Protein AF-L2FWV6-F1 (afdb_monomer_lite)

Sequence (105 aa):
MTSLLSPHGRLVCLEFPSGKPLSAPGPPWGLTPEINLALLARPGDALELSSSSTEKGDPTDTVIVPPFDAANGLRRLELIKPPRTHQAGMNEDGTVRDWIHVWNR

Radius of gyration: 14.71 Å; chains: 1; bounding box: 31×39×35 Å

InterPro domains:
  IPR029063 S-adenosyl-L-methionine-dependent methyltransferase superfamily [G3DSA:3.4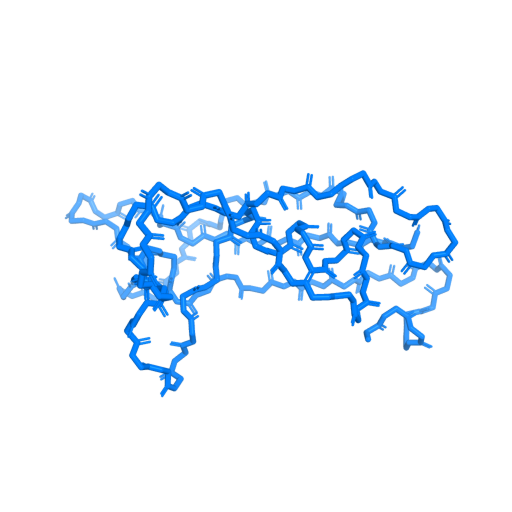0.50.150] (1-63)

Secondary structure (DSSP, 8-state):
-GGGS-TT--EEEEE-STT--TTS--SSP---HHHHHHHHHSTTSPPEE--SSSSTT-TT--EE-PPP-TTTPPEEEEEE--S---GGGB-TTS-B--EEEEEE-

Organism: Colletotrichum fructicola (strain Nara gc5) (NCBI:txid1213859)

pLDDT: mean 88.37, std 9.89, range [55.19, 97.38]

Foldseek 3Di:
DQVPADQPGKDKDKQPQAPDQQPDDDDVGHAHPLNVQQCQQDPPDDWDWPDPDPDPRPSPTDTDRDHGDPPRHKDWPDKDQDPDDDPSQADPVRGGNIIMTMIHD

Structure (mmCIF, N/CA/C/O backbone):
data_AF-L2FWV6-F1
#
_entry.id   AF-L2FWV6-F1
#
loop_
_atom_site.group_PDB
_atom_site.id
_atom_site.type_symbol
_atom_site.label_atom_id
_atom_site.label_alt_id
_atom_site.label_comp_id
_atom_site.label_asym_id
_atom_site.label_entity_id
_atom_site.label_seq_id
_atom_site.pdbx_PDB_ins_code
_atom_site.Cartn_x
_atom_site.Cartn_y
_atom_site.Cartn_z
_atom_site.occupancy
_atom_site.B_iso_or_equiv
_atom_site.auth_seq_id
_atom_site.auth_comp_id
_atom_site.auth_asym_id
_atom_site.auth_atom_id
_atom_site.pdbx_PDB_model_num
ATOM 1 N N . MET A 1 1 ? 9.884 -7.586 -3.230 1.00 77.38 1 MET A N 1
ATOM 2 C CA . MET A 1 1 ? 8.477 -7.999 -3.012 1.00 77.38 1 MET A CA 1
ATOM 3 C C . MET A 1 1 ? 7.886 -8.618 -4.273 1.00 77.38 1 MET A C 1
ATOM 5 O O . MET A 1 1 ? 7.480 -9.767 -4.204 1.00 77.38 1 MET A O 1
ATOM 9 N N . THR A 1 2 ? 7.913 -7.940 -5.428 1.00 85.88 2 THR A N 1
ATOM 10 C CA . THR A 1 2 ? 7.348 -8.448 -6.700 1.00 85.88 2 THR A CA 1
ATOM 11 C C . THR A 1 2 ? 7.806 -9.857 -7.086 1.00 85.88 2 THR A C 1
ATOM 13 O O . THR A 1 2 ? 6.987 -10.669 -7.499 1.00 85.88 2 THR A O 1
ATOM 16 N N . SER A 1 3 ? 9.092 -10.181 -6.917 1.00 88.94 3 SER A N 1
ATOM 17 C CA . SER A 1 3 ? 9.649 -11.500 -7.261 1.00 88.94 3 SER A CA 1
ATOM 18 C C . SER A 1 3 ? 9.101 -12.663 -6.426 1.00 88.94 3 SER A C 1
ATOM 20 O O . SER A 1 3 ? 9.232 -13.810 -6.838 1.00 88.94 3 SER A O 1
ATOM 22 N N . LEU A 1 4 ? 8.494 -12.379 -5.270 1.00 91.12 4 LEU A N 1
ATOM 23 C CA . LEU A 1 4 ? 7.910 -13.378 -4.372 1.00 91.12 4 LEU A CA 1
ATOM 24 C C . LEU A 1 4 ? 6.399 -13.547 -4.584 1.00 91.12 4 LEU A C 1
ATOM 26 O O . LEU A 1 4 ? 5.791 -14.426 -3.978 1.00 91.12 4 LEU A O 1
ATOM 30 N N . LEU A 1 5 ? 5.778 -12.698 -5.409 1.00 93.00 5 LEU A N 1
ATOM 31 C CA . LEU A 1 5 ? 4.341 -12.728 -5.637 1.00 93.00 5 LEU A CA 1
ATOM 32 C C . LEU A 1 5 ? 4.010 -13.703 -6.771 1.00 93.00 5 LEU A C 1
ATOM 34 O O . LEU A 1 5 ? 4.534 -13.583 -7.880 1.00 93.00 5 LEU A O 1
ATOM 38 N N . SER A 1 6 ? 3.123 -14.665 -6.508 1.00 93.44 6 SER A N 1
ATOM 39 C CA . SER A 1 6 ? 2.620 -15.559 -7.555 1.00 93.44 6 SER A CA 1
ATOM 40 C C . SER A 1 6 ? 1.803 -14.776 -8.601 1.00 93.44 6 SER A C 1
ATOM 42 O O . SER A 1 6 ? 1.309 -13.688 -8.290 1.00 93.44 6 SER A O 1
ATOM 44 N N . PRO A 1 7 ? 1.589 -15.309 -9.822 1.00 89.50 7 PRO A N 1
ATOM 45 C CA . PRO A 1 7 ? 0.846 -14.604 -10.877 1.00 89.50 7 PRO A CA 1
ATOM 46 C C . PRO A 1 7 ? -0.555 -14.116 -10.467 1.00 89.50 7 PRO A C 1
ATOM 48 O O . PRO A 1 7 ? -1.027 -13.095 -10.954 1.00 89.50 7 PRO A O 1
ATOM 51 N N . HIS A 1 8 ? -1.209 -14.822 -9.540 1.00 92.25 8 HIS A N 1
ATOM 52 C CA . HIS A 1 8 ? -2.514 -14.445 -8.982 1.00 92.25 8 HIS A CA 1
ATOM 53 C C . HIS A 1 8 ? -2.443 -14.049 -7.503 1.00 92.25 8 HIS A C 1
ATOM 55 O O . HIS A 1 8 ? -3.473 -13.870 -6.855 1.00 92.25 8 HIS A O 1
ATOM 61 N N . GLY A 1 9 ? -1.232 -13.904 -6.968 1.00 94.94 9 GLY A N 1
ATOM 62 C CA . GLY A 1 9 ? -0.997 -13.504 -5.594 1.00 94.94 9 GLY A CA 1
ATOM 63 C C . GLY A 1 9 ? -1.514 -12.098 -5.319 1.00 94.94 9 GLY A C 1
ATOM 64 O O . GLY A 1 9 ? -1.720 -11.281 -6.225 1.00 94.94 9 GLY A O 1
ATOM 65 N N . ARG A 1 10 ? -1.734 -11.825 -4.036 1.00 96.25 10 ARG A N 1
ATOM 66 C CA . ARG A 1 10 ? -2.065 -10.496 -3.532 1.00 96.25 10 ARG A CA 1
ATOM 67 C C . ARG A 1 10 ? -1.064 -10.120 -2.459 1.00 96.25 10 ARG A C 1
ATOM 69 O O . ARG A 1 10 ? -0.799 -10.913 -1.560 1.00 96.25 10 ARG A O 1
ATOM 76 N N . LEU A 1 11 ? -0.512 -8.921 -2.570 1.00 96.31 11 LEU A N 1
ATOM 77 C CA . LEU A 1 11 ? 0.235 -8.305 -1.485 1.00 96.31 11 LEU A CA 1
ATOM 78 C C . LEU A 1 11 ? -0.736 -7.405 -0.722 1.00 96.31 11 LEU A C 1
ATOM 80 O O . LEU A 1 11 ? -1.359 -6.530 -1.319 1.00 96.31 11 LEU A O 1
ATOM 84 N N . VAL A 1 12 ? -0.861 -7.632 0.583 1.00 96.25 12 VAL A N 1
ATOM 85 C CA . VAL A 1 12 ? -1.678 -6.804 1.473 1.00 96.25 12 VAL A CA 1
ATOM 86 C C . VAL A 1 12 ? -0.748 -6.040 2.406 1.00 96.25 12 VAL A C 1
ATOM 88 O O . VAL A 1 12 ? -0.013 -6.657 3.176 1.00 96.25 12 VAL A O 1
ATOM 91 N N . CYS A 1 13 ? -0.770 -4.710 2.331 1.00 94.38 13 CYS A N 1
ATOM 92 C CA . CYS A 1 13 ? 0.012 -3.840 3.210 1.00 94.38 13 CYS A CA 1
ATOM 93 C C . CYS A 1 13 ? -0.916 -3.147 4.210 1.00 94.38 13 CYS A C 1
ATOM 95 O O . CYS A 1 13 ? -1.905 -2.531 3.809 1.00 94.38 13 CYS A O 1
ATOM 97 N N . LEU A 1 14 ? -0.576 -3.227 5.497 1.00 93.38 14 LEU A N 1
ATOM 98 C CA . LEU A 1 14 ? -1.228 -2.457 6.556 1.00 93.38 14 LEU A CA 1
ATOM 99 C C . LEU A 1 14 ? -0.429 -1.174 6.775 1.00 93.38 14 LEU A C 1
ATOM 101 O O . LEU A 1 14 ? 0.746 -1.232 7.137 1.00 93.38 14 LEU A O 1
ATOM 105 N N . GLU A 1 15 ? -1.052 -0.029 6.536 1.00 92.12 15 GLU A N 1
ATOM 106 C CA . GLU A 1 15 ? -0.445 1.269 6.804 1.00 92.12 15 GLU A CA 1
ATOM 107 C C . GLU A 1 15 ? -0.662 1.626 8.275 1.00 92.12 15 GLU A C 1
ATOM 109 O O . GLU A 1 15 ? -1.804 1.728 8.713 1.00 92.12 15 GLU A O 1
ATOM 114 N N . PHE A 1 16 ? 0.420 1.756 9.049 1.00 89.50 16 PHE A N 1
ATOM 115 C CA . PHE A 1 16 ? 0.341 2.116 10.465 1.00 89.50 16 PHE A CA 1
ATOM 116 C C . PHE A 1 16 ? 1.652 2.732 10.987 1.00 89.50 16 PHE A C 1
ATOM 118 O O . PHE A 1 16 ? 2.717 2.132 10.802 1.00 89.50 16 PHE A O 1
ATOM 125 N N . PRO A 1 17 ? 1.590 3.834 11.760 1.00 85.75 17 PRO A N 1
ATOM 126 C CA . PRO A 1 17 ? 0.486 4.783 11.874 1.00 85.75 17 PRO A CA 1
ATOM 127 C C . PRO A 1 17 ? 0.524 5.778 10.709 1.00 85.75 17 PRO A C 1
ATOM 129 O O . PRO A 1 17 ? 1.561 6.391 10.429 1.00 85.75 17 PRO A O 1
ATOM 132 N N . SER A 1 18 ? -0.613 5.988 10.057 1.00 84.81 18 SER A N 1
ATOM 133 C CA . SER A 1 18 ? -0.760 7.052 9.069 1.00 84.81 18 SER A CA 1
ATOM 134 C C . SER A 1 18 ? -0.664 8.423 9.745 1.00 84.81 18 SER A C 1
ATOM 136 O O . SER A 1 18 ? -1.280 8.675 10.783 1.00 84.81 18 SER A O 1
ATOM 138 N N . GLY A 1 19 ? 0.111 9.330 9.146 1.00 79.06 19 GLY A N 1
ATOM 139 C CA . GLY A 1 19 ? 0.310 10.698 9.644 1.00 79.06 19 GLY A CA 1
ATOM 140 C C . GLY A 1 19 ? 1.559 10.908 10.506 1.00 79.06 19 GLY A C 1
ATOM 141 O O . GLY A 1 19 ? 1.798 12.025 10.959 1.00 79.06 19 GLY A O 1
ATOM 142 N N . LYS A 1 20 ? 2.388 9.877 10.718 1.00 83.50 20 LYS A N 1
ATOM 143 C CA . LYS A 1 20 ? 3.732 10.069 11.277 1.00 83.50 20 LYS A CA 1
ATOM 144 C C . LYS A 1 20 ? 4.618 10.807 10.253 1.00 83.50 20 LYS A C 1
ATOM 146 O O . LYS A 1 20 ? 4.732 10.312 9.133 1.00 83.50 20 LYS A O 1
ATOM 151 N N . PRO A 1 21 ? 5.257 11.941 10.608 1.00 81.56 21 PRO A N 1
ATOM 152 C CA . PRO A 1 21 ? 6.157 12.652 9.698 1.00 81.56 21 PRO A CA 1
ATOM 153 C C . PRO A 1 21 ? 7.313 11.768 9.218 1.00 81.56 21 PRO A C 1
ATOM 155 O O . PRO A 1 21 ? 7.818 10.946 9.985 1.00 81.56 21 PRO A O 1
ATOM 158 N N . LEU A 1 22 ? 7.776 11.973 7.982 1.00 79.12 22 LEU A N 1
ATOM 159 C CA . LEU A 1 22 ? 8.874 11.189 7.398 1.00 79.12 22 LEU A CA 1
ATOM 160 C C . LEU A 1 22 ? 10.206 11.363 8.130 1.00 79.12 22 LEU A C 1
ATOM 162 O O . LEU A 1 22 ? 11.000 10.427 8.192 1.00 79.12 22 LEU A O 1
ATOM 166 N N . SER A 1 23 ? 10.434 12.538 8.715 1.00 80.12 23 SER A N 1
ATOM 167 C CA . SER A 1 23 ? 11.606 12.837 9.540 1.00 80.12 23 SER A CA 1
ATOM 168 C C . SER A 1 23 ? 11.581 12.173 10.916 1.00 80.12 23 SER A C 1
ATOM 170 O O . SER A 1 23 ? 12.614 12.106 11.582 1.00 80.12 23 SER A O 1
ATOM 172 N N . ALA A 1 24 ? 10.429 11.668 11.369 1.00 84.12 24 ALA A N 1
ATOM 173 C CA . ALA A 1 24 ? 10.331 11.037 12.677 1.00 84.12 24 ALA A CA 1
ATOM 174 C C . ALA A 1 24 ? 10.987 9.639 12.668 1.00 84.12 24 ALA A C 1
ATOM 176 O O . ALA A 1 24 ? 10.732 8.839 11.762 1.00 84.12 24 ALA A O 1
ATOM 177 N N . PRO A 1 25 ? 11.772 9.279 13.701 1.00 86.75 25 PRO A N 1
ATOM 178 C CA . PRO A 1 25 ? 12.492 8.008 13.739 1.00 86.75 25 PRO A CA 1
ATOM 179 C C . PRO A 1 25 ? 11.532 6.816 13.851 1.00 86.75 25 PRO A C 1
ATOM 181 O O . PRO A 1 25 ? 10.574 6.857 14.625 1.00 86.75 25 PRO A O 1
ATOM 184 N N . GLY A 1 26 ? 11.774 5.742 13.098 1.00 86.38 26 GLY A N 1
ATOM 185 C CA . GLY A 1 26 ? 11.069 4.461 13.232 1.00 86.38 26 GLY A CA 1
ATOM 186 C C . GLY A 1 26 ? 11.731 3.484 14.221 1.00 86.38 26 GLY A C 1
ATOM 187 O O . GLY A 1 26 ? 12.759 3.815 14.811 1.00 86.38 26 GLY A O 1
ATOM 188 N N . PRO A 1 27 ? 11.185 2.258 14.369 1.00 88.81 27 PRO A N 1
ATOM 189 C CA . PRO A 1 27 ? 9.914 1.774 13.818 1.00 88.81 27 PRO A CA 1
ATOM 190 C C . PRO A 1 27 ? 8.681 2.143 14.682 1.00 88.81 27 PRO A C 1
ATOM 192 O O . PRO A 1 27 ? 8.824 2.407 15.874 1.00 88.81 27 PRO A O 1
ATOM 195 N N . PRO A 1 28 ? 7.460 2.123 14.103 1.00 89.12 28 PRO A N 1
ATOM 196 C CA . PRO A 1 28 ? 7.180 2.028 12.663 1.00 89.12 28 PRO A CA 1
ATOM 197 C C . PRO A 1 28 ? 7.545 3.330 11.929 1.00 89.12 28 PRO A C 1
ATOM 199 O O . PRO A 1 28 ? 7.576 4.398 12.540 1.00 89.12 28 PRO A O 1
ATOM 202 N N . TRP A 1 29 ? 7.860 3.247 10.637 1.00 87.06 29 TRP A N 1
ATOM 203 C CA . TRP A 1 29 ? 8.126 4.419 9.791 1.00 87.06 29 TRP A CA 1
ATOM 204 C C . TRP A 1 29 ? 6.814 5.006 9.266 1.00 87.06 29 TRP A C 1
ATOM 206 O O . TRP A 1 29 ? 5.875 4.260 8.999 1.00 87.06 29 TRP A O 1
ATOM 216 N N . GLY A 1 30 ? 6.748 6.331 9.120 1.00 83.94 30 GLY A N 1
ATOM 217 C CA . GLY A 1 30 ? 5.587 6.994 8.531 1.00 83.94 30 GLY A CA 1
ATOM 218 C C . GLY A 1 30 ? 5.546 6.759 7.026 1.00 83.94 30 GLY A C 1
ATOM 219 O O . GLY A 1 30 ? 6.219 7.459 6.284 1.00 83.94 30 GLY A O 1
ATOM 220 N N . LEU A 1 31 ? 4.800 5.757 6.568 1.00 87.69 31 LEU A N 1
ATOM 221 C CA . LEU A 1 31 ? 4.585 5.504 5.143 1.00 87.69 31 LEU A CA 1
ATOM 222 C C . LEU A 1 31 ? 3.173 5.954 4.783 1.00 87.69 31 LEU A C 1
ATOM 224 O O . LEU A 1 31 ? 2.219 5.444 5.359 1.00 87.69 31 LEU A O 1
ATOM 228 N N . THR A 1 32 ? 3.038 6.889 3.846 1.00 88.56 32 THR A N 1
ATOM 229 C CA . THR A 1 32 ? 1.733 7.346 3.345 1.00 88.56 32 THR A CA 1
ATOM 230 C C . THR A 1 32 ? 1.262 6.485 2.166 1.00 88.56 32 THR A C 1
ATOM 232 O O . THR A 1 32 ? 2.045 5.681 1.625 1.00 88.56 32 THR A O 1
ATOM 235 N N . PRO A 1 33 ? 0.012 6.654 1.694 1.00 91.69 33 PRO A N 1
ATOM 236 C CA . PRO A 1 33 ? -0.463 5.940 0.520 1.00 91.69 33 PRO A CA 1
ATOM 237 C C . PRO A 1 33 ? 0.343 6.239 -0.748 1.00 91.69 33 PRO A C 1
ATOM 239 O O . PRO A 1 33 ? 0.547 5.345 -1.570 1.00 91.69 33 PRO A O 1
ATOM 242 N N . GLU A 1 34 ? 0.811 7.475 -0.901 1.00 91.38 34 GLU A N 1
ATOM 243 C CA . GLU A 1 34 ? 1.613 7.941 -2.035 1.00 91.38 34 GLU A CA 1
ATOM 244 C C . GLU A 1 34 ? 3.006 7.312 -2.012 1.00 91.38 34 GLU A C 1
ATOM 246 O O . GLU A 1 34 ? 3.517 6.915 -3.056 1.00 91.38 34 GLU A O 1
ATOM 251 N N . ILE A 1 35 ? 3.599 7.143 -0.826 1.00 91.56 35 ILE A N 1
ATOM 252 C CA . ILE A 1 35 ? 4.909 6.492 -0.679 1.00 91.56 35 ILE A CA 1
ATOM 253 C C . ILE A 1 35 ? 4.811 5.017 -1.042 1.00 91.56 35 ILE A C 1
ATOM 255 O O . ILE A 1 35 ? 5.646 4.511 -1.790 1.00 91.56 35 ILE A O 1
ATOM 259 N N . ASN A 1 36 ? 3.768 4.331 -0.565 1.00 93.44 36 ASN A N 1
ATOM 260 C CA . ASN A 1 36 ? 3.504 2.954 -0.977 1.00 93.44 36 ASN A CA 1
ATOM 261 C C . ASN A 1 36 ? 3.314 2.861 -2.495 1.00 93.44 36 ASN A C 1
ATOM 263 O O . ASN A 1 36 ? 3.877 1.970 -3.126 1.00 93.44 36 ASN A O 1
ATOM 267 N N . LEU A 1 37 ? 2.572 3.798 -3.093 1.00 94.38 37 LEU A N 1
ATOM 268 C CA . LEU A 1 37 ? 2.367 3.836 -4.537 1.00 94.38 37 LEU A CA 1
ATOM 269 C C . LEU A 1 37 ? 3.675 4.051 -5.300 1.00 94.38 37 LEU A C 1
ATOM 271 O O . LEU A 1 37 ? 3.920 3.330 -6.260 1.00 94.38 37 LEU A O 1
ATOM 275 N N . ALA A 1 38 ? 4.533 4.967 -4.857 1.00 94.19 38 ALA A N 1
ATOM 276 C CA . ALA A 1 38 ? 5.810 5.218 -5.508 1.00 94.19 38 ALA A CA 1
ATOM 277 C C . ALA A 1 38 ? 6.765 4.017 -5.412 1.00 94.19 38 ALA A C 1
ATOM 279 O O . ALA A 1 38 ? 7.304 3.575 -6.427 1.00 94.19 38 ALA A O 1
ATOM 280 N N . LEU A 1 39 ? 6.897 3.427 -4.219 1.00 93.75 39 LEU A N 1
ATOM 281 C CA . LEU A 1 39 ? 7.737 2.248 -3.989 1.00 93.75 39 LEU A CA 1
ATOM 282 C C . LEU A 1 39 ? 7.258 1.023 -4.772 1.00 93.75 39 LEU A C 1
ATOM 284 O O . LEU A 1 39 ? 8.073 0.234 -5.244 1.00 93.75 39 LEU A O 1
ATOM 288 N N . LEU A 1 40 ? 5.943 0.820 -4.874 1.00 95.31 40 LEU A N 1
ATOM 289 C CA . LEU A 1 40 ? 5.383 -0.386 -5.481 1.00 95.31 40 LEU A CA 1
ATOM 290 C C . LEU A 1 40 ? 5.137 -0.238 -6.984 1.00 95.31 40 LEU A C 1
ATOM 292 O O . LEU A 1 40 ? 5.161 -1.248 -7.681 1.00 95.31 40 LEU A O 1
ATOM 296 N N . ALA A 1 41 ? 4.994 0.982 -7.512 1.00 94.62 41 ALA A N 1
ATOM 297 C CA . ALA A 1 41 ? 4.939 1.227 -8.953 1.00 94.62 41 ALA A CA 1
ATOM 298 C C . ALA A 1 41 ? 6.276 0.941 -9.652 1.00 94.62 41 ALA A C 1
ATOM 300 O O . ALA A 1 41 ? 6.265 0.512 -10.807 1.00 94.62 41 ALA A O 1
ATOM 301 N N . ARG A 1 42 ? 7.406 1.161 -8.960 1.00 94.56 42 ARG A N 1
ATOM 302 C CA . ARG A 1 42 ? 8.768 0.874 -9.447 1.00 94.56 42 ARG A CA 1
ATOM 303 C C . ARG A 1 42 ? 9.654 0.269 -8.341 1.00 94.56 42 ARG A C 1
ATOM 305 O O . ARG A 1 42 ? 10.501 0.953 -7.768 1.00 94.56 42 ARG A O 1
ATOM 312 N N . PRO A 1 43 ? 9.460 -1.016 -8.000 1.00 92.81 43 PRO A N 1
ATOM 313 C CA . PRO A 1 43 ? 10.147 -1.647 -6.878 1.00 92.81 43 PRO A CA 1
ATOM 314 C C . PRO A 1 43 ? 11.667 -1.673 -7.041 1.00 92.81 43 PRO A C 1
ATOM 316 O O . PRO A 1 43 ? 12.182 -2.290 -7.968 1.00 92.81 43 PRO A O 1
ATOM 319 N N . GLY A 1 44 ? 12.374 -1.084 -6.076 1.00 90.56 44 GLY A N 1
ATOM 320 C CA . GLY A 1 44 ? 13.840 -1.023 -6.045 1.00 90.56 44 GLY A CA 1
ATOM 321 C C . GLY A 1 44 ? 14.420 0.316 -6.502 1.00 90.56 44 GLY A C 1
ATOM 322 O O . GLY A 1 44 ? 15.583 0.585 -6.205 1.00 90.56 44 GLY A O 1
ATOM 323 N N . ASP A 1 45 ? 13.614 1.167 -7.137 1.00 92.00 45 ASP A N 1
ATOM 324 C CA . ASP A 1 45 ? 14.036 2.509 -7.521 1.00 92.00 45 ASP A CA 1
ATOM 325 C C . ASP A 1 45 ? 14.064 3.446 -6.304 1.00 92.00 45 ASP A C 1
ATOM 327 O O . ASP A 1 45 ? 13.334 3.268 -5.323 1.00 92.00 45 ASP A O 1
ATOM 331 N N . ALA A 1 46 ? 14.934 4.455 -6.360 1.00 90.50 46 ALA A N 1
ATOM 332 C CA . ALA A 1 46 ? 14.981 5.494 -5.340 1.00 90.50 46 ALA A CA 1
ATOM 333 C C . ALA A 1 46 ? 13.715 6.364 -5.402 1.00 90.50 46 ALA A C 1
ATOM 335 O O . ALA A 1 46 ? 13.224 6.682 -6.483 1.00 90.50 46 ALA A O 1
ATOM 336 N N . LEU A 1 47 ? 13.204 6.771 -4.237 1.00 87.88 47 LEU A N 1
ATOM 337 C CA . LEU A 1 47 ? 12.099 7.723 -4.163 1.00 87.88 47 LEU A CA 1
ATOM 338 C C . LEU A 1 47 ? 12.574 9.129 -4.519 1.00 87.88 47 LEU A C 1
ATOM 340 O O . LEU A 1 47 ? 13.565 9.614 -3.969 1.00 87.88 47 LEU A O 1
ATOM 344 N N . GLU A 1 48 ? 11.809 9.790 -5.377 1.00 88.06 48 GLU A N 1
ATOM 345 C CA . GLU A 1 48 ? 11.959 11.210 -5.666 1.00 88.06 48 GLU A CA 1
ATOM 346 C C . GLU A 1 48 ? 11.001 12.012 -4.782 1.00 88.06 48 GLU A C 1
ATOM 348 O O . GLU A 1 48 ? 9.828 11.663 -4.629 1.00 88.06 48 GLU A O 1
ATOM 353 N N . LEU A 1 49 ? 11.509 13.083 -4.179 1.00 84.19 49 LEU A N 1
ATOM 354 C CA . LEU A 1 49 ? 10.730 14.004 -3.357 1.00 84.19 49 LEU A CA 1
ATOM 355 C C . LEU A 1 49 ? 10.617 15.334 -4.098 1.00 84.19 49 LEU A C 1
ATOM 357 O O . LEU A 1 49 ? 11.597 15.818 -4.665 1.00 84.19 49 LEU A O 1
ATOM 361 N N . SER A 1 50 ? 9.434 15.939 -4.078 1.00 77.31 50 SER A N 1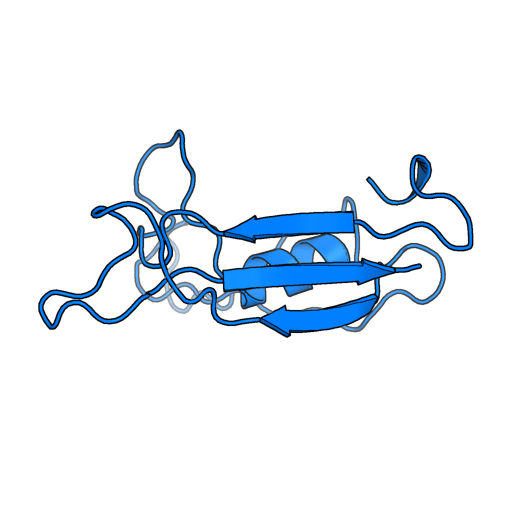
ATOM 362 C CA . SER A 1 50 ? 9.202 17.289 -4.582 1.00 77.31 50 SER A CA 1
ATOM 363 C C . SER A 1 50 ? 9.680 18.303 -3.539 1.00 77.31 50 SER A C 1
ATOM 365 O O . SER A 1 50 ? 8.872 19.016 -2.944 1.00 77.31 50 SER A O 1
ATOM 367 N N . SER A 1 51 ? 10.968 18.330 -3.211 1.00 66.44 51 SER A N 1
ATOM 368 C CA . SER A 1 51 ? 11.426 19.279 -2.201 1.00 66.44 51 SER A CA 1
ATOM 369 C C . SER A 1 51 ? 11.456 20.696 -2.795 1.00 66.44 51 SER A C 1
ATOM 371 O O . SER A 1 51 ? 11.995 20.927 -3.879 1.00 66.44 51 SER A O 1
ATOM 373 N N . SER A 1 52 ? 10.871 21.673 -2.092 1.00 55.62 52 SER A N 1
ATOM 374 C CA . SER A 1 52 ? 11.247 23.089 -2.254 1.00 55.62 52 SER A CA 1
ATOM 375 C C . SER A 1 52 ? 12.400 23.478 -1.323 1.00 55.62 52 SER A C 1
ATOM 377 O O . SER A 1 52 ? 12.899 24.598 -1.405 1.00 55.62 52 SER A O 1
ATOM 379 N N . SER A 1 53 ? 12.800 22.578 -0.419 1.00 55.19 53 SER A N 1
ATOM 380 C CA . SER A 1 53 ? 13.867 22.781 0.557 1.00 55.19 53 SER A CA 1
ATOM 381 C C . SER A 1 53 ? 15.074 21.885 0.245 1.00 55.19 53 SER A C 1
ATOM 383 O O . SER A 1 53 ? 14.979 20.864 -0.440 1.00 55.19 53 SER A O 1
ATOM 385 N N . THR A 1 54 ? 16.251 22.319 0.689 1.00 56.56 54 THR A N 1
ATOM 386 C CA . THR A 1 54 ? 17.528 21.609 0.512 1.00 56.56 54 THR A CA 1
ATOM 387 C C . THR A 1 54 ? 17.777 20.546 1.586 1.00 56.56 54 THR A C 1
ATOM 389 O O . THR A 1 54 ? 18.800 19.864 1.537 1.00 56.56 54 THR A O 1
ATOM 392 N N . GLU A 1 55 ? 16.881 20.411 2.567 1.00 61.78 55 GLU A N 1
ATOM 393 C CA . GLU A 1 55 ? 17.016 19.474 3.682 1.00 61.78 55 GLU A CA 1
ATOM 394 C C . GLU A 1 55 ? 16.136 18.242 3.459 1.00 61.78 55 GLU A C 1
ATOM 396 O O . GLU A 1 55 ? 14.945 18.337 3.192 1.00 61.78 55 GLU A O 1
ATOM 401 N N . LYS A 1 56 ? 16.734 17.053 3.560 1.00 59.62 56 LYS A N 1
ATOM 402 C CA . LYS A 1 56 ? 16.032 15.783 3.354 1.00 59.62 56 LYS A CA 1
ATOM 403 C C . LYS A 1 56 ? 15.122 15.480 4.549 1.00 59.62 56 LYS A C 1
ATOM 405 O O . LYS A 1 56 ? 15.629 15.323 5.659 1.00 59.62 56 LYS A O 1
ATOM 410 N N . GLY A 1 57 ? 13.824 15.285 4.311 1.00 61.66 57 GLY A N 1
ATOM 411 C CA . GLY A 1 57 ? 12.844 14.990 5.362 1.00 61.66 57 GLY A CA 1
ATOM 412 C C . GLY A 1 57 ? 12.122 16.234 5.879 1.00 61.66 57 GLY A C 1
ATOM 413 O O . GLY A 1 57 ? 11.651 16.240 7.020 1.00 61.66 57 GLY A O 1
ATOM 414 N N . ASP A 1 58 ? 12.046 17.276 5.055 1.00 68.94 58 ASP A N 1
ATOM 415 C CA . ASP A 1 58 ? 11.253 18.464 5.334 1.00 68.94 58 ASP A CA 1
ATOM 416 C C . ASP A 1 58 ? 9.775 18.072 5.544 1.00 68.94 58 ASP A C 1
ATOM 418 O O . ASP A 1 58 ? 9.264 17.189 4.852 1.00 68.94 58 ASP A O 1
ATOM 422 N N . PRO A 1 59 ? 9.043 18.699 6.480 1.00 65.69 59 PRO A N 1
ATOM 423 C CA . PRO A 1 59 ? 7.612 18.442 6.661 1.00 65.69 59 PRO A CA 1
ATOM 424 C C . PRO A 1 59 ? 6.760 18.694 5.407 1.00 65.69 59 PRO A C 1
ATOM 426 O O . PRO A 1 59 ? 5.643 18.185 5.321 1.00 65.69 59 PRO A O 1
ATOM 429 N N . THR A 1 60 ? 7.261 19.497 4.465 1.00 71.94 60 THR A N 1
ATOM 430 C CA . THR A 1 60 ? 6.630 19.807 3.177 1.00 71.94 60 THR A CA 1
ATOM 431 C C . THR A 1 60 ? 7.050 18.864 2.051 1.00 71.94 60 THR A C 1
ATOM 433 O O . THR A 1 60 ? 6.473 18.939 0.965 1.00 71.94 60 THR A O 1
ATOM 436 N N . ASP A 1 61 ? 8.004 17.956 2.293 1.00 75.69 61 ASP A N 1
ATOM 437 C CA . ASP A 1 61 ? 8.410 16.965 1.302 1.00 75.69 61 ASP A CA 1
ATOM 438 C C . ASP A 1 61 ? 7.217 16.071 0.953 1.00 75.69 61 ASP A C 1
ATOM 440 O O . ASP A 1 61 ? 6.697 15.320 1.785 1.00 75.69 61 ASP A O 1
ATOM 444 N N . THR A 1 62 ? 6.806 16.112 -0.314 1.00 78.94 62 THR A N 1
ATOM 445 C CA . THR A 1 62 ? 5.854 15.146 -0.866 1.00 78.94 62 THR A CA 1
ATOM 446 C C . THR A 1 62 ? 6.567 14.212 -1.827 1.00 78.94 62 THR A C 1
ATOM 448 O O . THR A 1 62 ? 7.513 14.602 -2.512 1.00 78.94 62 THR A O 1
ATOM 451 N N . VAL A 1 63 ? 6.152 12.949 -1.861 1.00 88.00 63 VAL A N 1
ATOM 452 C CA . VAL A 1 63 ? 6.733 11.977 -2.787 1.00 88.00 63 VAL A CA 1
ATOM 453 C C . VAL A 1 63 ? 6.185 12.205 -4.193 1.00 88.00 63 VAL A C 1
ATOM 455 O O . VAL A 1 63 ? 4.975 12.322 -4.395 1.00 88.00 63 VAL A O 1
ATOM 458 N N . ILE A 1 64 ? 7.077 12.234 -5.177 1.00 90.19 64 ILE A N 1
ATOM 459 C CA . ILE A 1 64 ? 6.694 12.223 -6.584 1.00 90.19 64 ILE A CA 1
ATOM 460 C C . ILE A 1 64 ? 6.379 10.776 -6.945 1.00 90.19 64 ILE A C 1
ATOM 462 O O . ILE A 1 64 ? 7.240 9.899 -6.882 1.00 90.19 64 ILE A O 1
ATOM 466 N N . VAL A 1 65 ? 5.127 10.513 -7.314 1.00 91.62 65 VAL A N 1
ATOM 467 C CA . VAL A 1 65 ? 4.724 9.185 -7.779 1.00 91.62 65 VAL A CA 1
ATOM 468 C C . VAL A 1 65 ? 5.208 9.013 -9.224 1.00 91.62 65 VAL A C 1
ATOM 470 O O . VAL A 1 65 ? 4.735 9.733 -10.108 1.00 91.62 65 VAL A O 1
ATOM 473 N N . PRO A 1 66 ? 6.134 8.078 -9.498 1.00 92.38 66 PRO A N 1
ATOM 474 C CA . PRO A 1 66 ? 6.642 7.857 -10.839 1.00 92.38 66 PRO A CA 1
ATOM 475 C C . PRO A 1 66 ? 5.582 7.186 -11.729 1.00 92.38 66 PRO A C 1
ATOM 477 O O . PRO A 1 66 ? 4.635 6.567 -11.228 1.00 92.38 66 PRO A O 1
ATOM 480 N N . PRO A 1 67 ? 5.748 7.233 -13.064 1.00 93.94 67 PRO A N 1
ATOM 481 C CA . PRO A 1 67 ? 4.948 6.408 -13.958 1.00 93.94 67 PRO A CA 1
ATOM 482 C C . PRO A 1 67 ? 5.140 4.919 -13.634 1.00 93.94 67 PRO A C 1
ATOM 484 O O . PRO A 1 67 ? 6.223 4.481 -13.244 1.00 93.94 67 PRO A O 1
ATOM 487 N N . PHE A 1 68 ? 4.078 4.139 -13.818 1.00 95.19 68 PHE A N 1
ATOM 488 C CA . PHE A 1 68 ? 4.065 2.710 -13.515 1.00 95.19 68 PHE A CA 1
ATOM 489 C C . PHE A 1 68 ? 4.995 1.906 -14.439 1.00 95.19 68 PHE A C 1
ATOM 491 O O . PHE A 1 68 ? 4.869 1.996 -15.662 1.00 95.19 68 PHE A O 1
ATOM 498 N N . ASP A 1 69 ? 5.868 1.070 -13.866 1.00 94.81 69 ASP A N 1
ATOM 499 C CA . ASP A 1 69 ? 6.648 0.089 -14.628 1.00 94.81 69 ASP A CA 1
ATOM 500 C C . ASP A 1 69 ? 5.811 -1.174 -14.877 1.00 94.81 69 ASP A C 1
ATOM 502 O O . ASP A 1 69 ? 5.566 -1.970 -13.973 1.00 94.81 69 ASP A O 1
ATOM 506 N N . ALA A 1 70 ? 5.403 -1.393 -16.127 1.00 91.88 70 ALA A N 1
ATOM 507 C CA . ALA A 1 70 ? 4.607 -2.557 -16.507 1.00 91.88 70 ALA A CA 1
ATOM 508 C C . ALA A 1 70 ? 5.348 -3.902 -16.403 1.00 91.88 70 ALA A C 1
ATOM 510 O O . ALA A 1 70 ? 4.690 -4.942 -16.388 1.00 91.88 70 ALA A O 1
ATOM 511 N N . ALA A 1 71 ? 6.682 -3.908 -16.345 1.00 91.19 71 ALA A N 1
ATOM 512 C CA . ALA A 1 71 ? 7.461 -5.139 -16.245 1.00 91.19 71 ALA A CA 1
ATOM 513 C C . ALA A 1 71 ? 7.578 -5.642 -14.794 1.00 91.19 71 ALA A C 1
ATOM 515 O O . ALA A 1 71 ? 7.457 -6.853 -14.547 1.00 91.19 71 ALA A O 1
ATOM 516 N N . ASN A 1 72 ? 7.798 -4.726 -13.840 1.00 91.94 72 ASN A N 1
ATOM 517 C CA . ASN A 1 72 ? 8.145 -5.069 -12.452 1.00 91.94 72 ASN A CA 1
ATOM 518 C C . ASN A 1 72 ? 7.287 -4.395 -11.369 1.00 91.94 72 ASN A C 1
ATOM 520 O O . ASN A 1 72 ? 7.394 -4.768 -10.194 1.00 91.94 72 ASN A O 1
ATOM 524 N N . GLY A 1 73 ? 6.452 -3.423 -11.731 1.00 94.81 73 GLY A N 1
ATOM 525 C CA . GLY A 1 73 ? 5.561 -2.732 -10.809 1.00 94.81 73 GLY A CA 1
ATOM 526 C C . GLY A 1 73 ? 4.424 -3.615 -10.300 1.00 94.81 73 GLY A C 1
ATOM 527 O O . GLY A 1 73 ? 3.993 -4.559 -10.959 1.00 94.81 73 GLY A O 1
ATOM 528 N N . LEU A 1 74 ? 3.915 -3.286 -9.113 1.00 95.69 74 LEU A N 1
ATOM 529 C CA . LEU A 1 74 ? 2.665 -3.813 -8.579 1.00 95.69 74 LEU A CA 1
ATOM 530 C C . LEU A 1 74 ? 1.559 -2.767 -8.724 1.00 95.69 74 LEU A C 1
ATOM 532 O O . LEU A 1 74 ? 1.714 -1.610 -8.329 1.00 95.69 74 LEU A O 1
ATOM 536 N N . ARG A 1 75 ? 0.418 -3.173 -9.278 1.00 94.38 75 ARG A N 1
ATOM 537 C CA . ARG A 1 75 ? -0.764 -2.319 -9.418 1.00 94.38 75 ARG A CA 1
ATOM 538 C C . ARG A 1 75 ? -1.561 -2.333 -8.121 1.00 94.38 75 ARG A C 1
ATOM 540 O O . ARG A 1 75 ? -1.808 -3.397 -7.551 1.00 94.38 75 ARG A O 1
ATOM 547 N N . ARG A 1 76 ? -1.987 -1.153 -7.659 1.00 95.69 76 ARG A N 1
ATOM 548 C CA . ARG A 1 76 ? -2.937 -1.060 -6.545 1.00 95.69 76 ARG A CA 1
ATOM 549 C C . ARG A 1 76 ? -4.312 -1.462 -7.053 1.00 95.69 76 ARG A C 1
ATOM 551 O O . ARG A 1 76 ? -4.849 -0.801 -7.937 1.00 95.69 76 ARG A O 1
ATOM 558 N N . LEU A 1 77 ? -4.862 -2.523 -6.485 1.00 96.25 77 LEU A N 1
ATOM 559 C CA . LEU A 1 77 ? -6.232 -2.948 -6.739 1.00 96.25 77 LEU A CA 1
ATOM 560 C C . LEU A 1 77 ? -7.205 -2.135 -5.899 1.00 96.25 77 LEU A C 1
ATOM 562 O O . LEU A 1 77 ? -8.182 -1.613 -6.422 1.00 96.25 77 LEU A O 1
ATOM 566 N N . GLU A 1 78 ? -6.915 -2.008 -4.605 1.00 97.12 78 GLU A N 1
ATOM 567 C CA . GLU A 1 78 ? -7.802 -1.338 -3.661 1.00 97.12 78 GLU A CA 1
ATOM 568 C C . GLU A 1 78 ? -7.014 -0.580 -2.593 1.00 97.12 78 GLU A C 1
ATOM 570 O O . GLU A 1 78 ? -5.918 -0.980 -2.185 1.00 97.12 78 GLU A O 1
ATOM 575 N N . LEU A 1 79 ? -7.614 0.520 -2.141 1.00 96.38 79 LEU A N 1
ATOM 576 C CA . LEU A 1 79 ? -7.222 1.269 -0.957 1.00 96.38 79 LEU A CA 1
ATOM 577 C C . LEU A 1 79 ? -8.437 1.310 -0.030 1.00 96.38 79 LEU A C 1
ATOM 579 O O . LEU A 1 79 ? -9.434 1.964 -0.329 1.00 96.38 79 LEU A O 1
ATOM 583 N N . ILE A 1 80 ? -8.364 0.570 1.068 1.00 97.00 80 ILE A N 1
ATOM 584 C CA . ILE A 1 80 ? -9.507 0.299 1.936 1.00 97.00 80 ILE A CA 1
ATOM 585 C C . ILE A 1 80 ? -9.323 1.047 3.247 1.00 97.00 80 ILE A C 1
ATOM 587 O O . ILE A 1 80 ? -8.261 0.977 3.872 1.00 97.00 80 ILE A O 1
ATOM 591 N N . LYS A 1 81 ? -10.388 1.713 3.698 1.00 96.12 81 LYS A N 1
ATOM 592 C CA . LYS A 1 81 ? -10.458 2.266 5.047 1.00 96.12 81 LYS A CA 1
ATOM 593 C C . LYS A 1 81 ? -10.899 1.172 6.021 1.00 96.12 81 LYS A C 1
ATOM 595 O O . LYS A 1 81 ? -12.033 0.705 5.902 1.00 96.12 81 LYS A O 1
ATOM 600 N N . PRO A 1 82 ? -10.050 0.721 6.961 1.00 95.75 82 PRO A N 1
ATOM 601 C CA . PRO A 1 82 ? -10.480 -0.300 7.898 1.00 95.75 82 PRO A CA 1
ATOM 602 C C . PRO A 1 82 ? -11.507 0.283 8.881 1.00 95.75 82 PRO A C 1
ATOM 604 O O . PRO A 1 82 ? -11.431 1.464 9.221 1.00 95.75 82 PRO A O 1
ATOM 607 N N . PRO A 1 83 ? -12.443 -0.535 9.395 1.00 95.44 83 PRO A N 1
ATOM 608 C CA . PRO A 1 83 ? -13.447 -0.074 10.357 1.00 95.44 83 PRO A CA 1
ATOM 609 C C . PRO A 1 83 ? -12.850 0.246 11.737 1.00 95.44 83 PRO A C 1
ATOM 611 O O . PRO A 1 83 ? -13.510 0.862 12.567 1.00 95.44 83 PRO A O 1
ATOM 614 N N . ARG A 1 84 ? -11.620 -0.208 12.011 1.00 94.69 84 ARG A N 1
ATOM 615 C CA . ARG A 1 84 ? -10.888 0.031 13.259 1.00 94.69 84 ARG A CA 1
ATOM 616 C C . ARG A 1 84 ? -9.383 -0.054 13.030 1.00 94.69 84 ARG A C 1
ATOM 618 O O . ARG A 1 84 ? -8.938 -0.768 12.134 1.00 94.69 84 ARG A O 1
ATOM 625 N N . THR A 1 85 ? -8.618 0.593 13.900 1.00 94.44 85 THR A N 1
ATOM 626 C CA . THR A 1 85 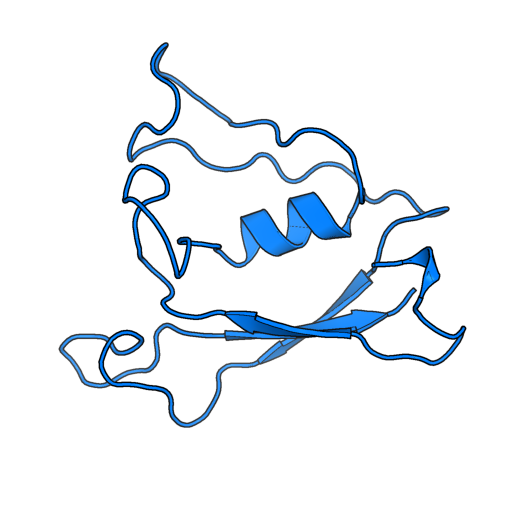? -7.158 0.463 13.986 1.00 94.44 85 THR A CA 1
ATOM 627 C C . THR A 1 85 ? -6.685 0.648 15.438 1.00 94.44 85 THR A C 1
ATOM 629 O O . THR A 1 85 ? -7.503 0.728 16.357 1.00 94.44 85 THR A O 1
ATOM 632 N N . HIS A 1 86 ? -5.377 0.658 15.672 1.00 93.19 86 HIS A N 1
ATOM 633 C CA . HIS A 1 86 ? -4.771 1.003 16.953 1.00 93.19 86 HIS A CA 1
ATOM 634 C C . HIS A 1 86 ? -4.937 2.503 17.258 1.00 93.19 86 HIS A C 1
ATOM 636 O O . HIS A 1 86 ? -4.960 3.319 16.345 1.00 93.19 86 HIS A O 1
ATOM 642 N N . GLN A 1 87 ? -4.982 2.898 18.535 1.00 92.25 87 GLN A N 1
ATOM 643 C CA . GLN A 1 87 ? -5.212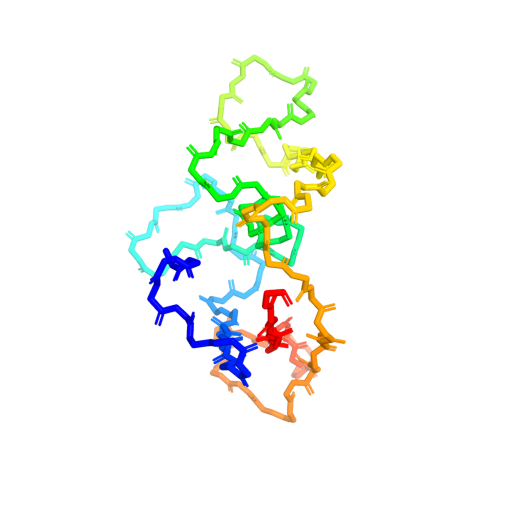 4.296 18.942 1.00 92.25 87 GLN A CA 1
ATOM 644 C C . GLN A 1 87 ? -4.245 5.297 18.282 1.00 92.25 87 GLN A C 1
ATOM 646 O O . GLN A 1 87 ? -4.650 6.389 17.904 1.00 92.25 87 GLN A O 1
ATOM 651 N N . ALA A 1 88 ? -2.983 4.908 18.080 1.00 89.12 88 ALA A N 1
ATOM 652 C CA . ALA A 1 88 ? -1.978 5.736 17.399 1.00 89.12 88 ALA A CA 1
ATOM 653 C C . ALA A 1 88 ? -2.281 6.020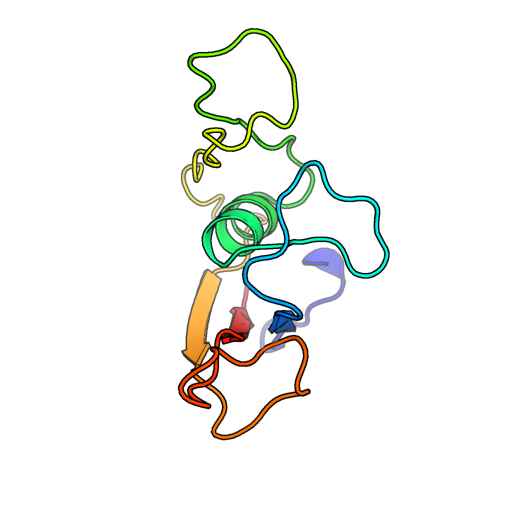 15.909 1.00 89.12 88 ALA A C 1
ATOM 655 O O . ALA A 1 88 ? -1.706 6.942 15.342 1.00 89.12 88 ALA A O 1
ATOM 656 N N . GLY A 1 89 ? -3.160 5.233 15.285 1.00 90.12 89 GLY A N 1
ATOM 657 C CA . GLY A 1 89 ? -3.647 5.415 13.916 1.00 90.12 89 GLY A CA 1
ATOM 658 C C . GLY A 1 89 ? -5.033 6.063 13.844 1.00 90.12 89 GLY A C 1
ATOM 659 O O . GLY A 1 89 ? -5.678 6.009 12.799 1.00 90.12 89 GLY A O 1
ATOM 660 N N . MET A 1 90 ? -5.530 6.639 14.942 1.00 93.38 90 MET A N 1
ATOM 661 C CA . MET A 1 90 ? -6.805 7.360 14.994 1.00 93.38 90 MET A CA 1
ATOM 662 C C . MET A 1 90 ? -6.583 8.877 14.991 1.00 93.38 90 MET A C 1
ATOM 664 O O . MET A 1 90 ? -5.554 9.382 15.442 1.00 93.38 90 MET A O 1
ATOM 668 N N . ASN A 1 91 ? -7.568 9.609 14.485 1.00 91.44 91 AS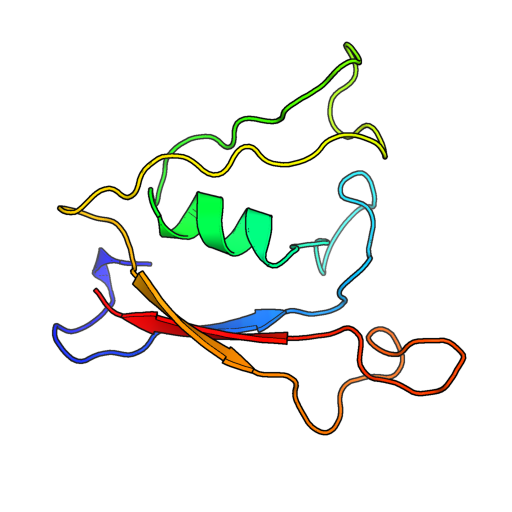N A N 1
ATOM 669 C CA . ASN A 1 91 ? -7.731 11.039 14.708 1.00 91.44 91 ASN A CA 1
ATOM 670 C C . ASN A 1 91 ? -8.240 11.318 16.131 1.00 91.44 91 ASN A C 1
ATOM 672 O O . ASN A 1 91 ? -8.744 10.428 16.816 1.00 91.44 91 ASN A O 1
ATOM 676 N N . GLU A 1 92 ? -8.153 12.581 16.552 1.00 92.62 92 GLU A N 1
ATOM 677 C CA . GLU A 1 92 ? -8.702 13.046 17.836 1.00 92.62 92 GLU A CA 1
ATOM 678 C C . GLU A 1 92 ? -10.226 12.866 17.922 1.00 92.62 92 GLU A C 1
ATOM 680 O O . GLU A 1 92 ? -10.756 12.597 18.996 1.00 92.62 92 GLU A O 1
ATOM 685 N N . ASP A 1 93 ? -10.922 12.942 16.784 1.00 94.94 93 ASP A N 1
ATOM 686 C CA . ASP A 1 93 ? -12.364 12.694 16.666 1.00 94.94 93 ASP A CA 1
ATOM 687 C C . ASP A 1 93 ? -12.737 11.195 16.651 1.00 94.94 93 ASP A C 1
ATOM 689 O O . ASP A 1 93 ? -13.907 10.840 16.510 1.00 94.94 93 ASP A O 1
ATOM 693 N N . GLY A 1 94 ? -11.749 10.304 16.790 1.00 92.88 94 GLY A N 1
ATOM 694 C CA . GLY A 1 94 ? -11.931 8.854 16.783 1.00 92.88 94 GLY A CA 1
ATOM 695 C C . GLY A 1 94 ? -12.052 8.227 15.392 1.00 92.88 94 GLY A C 1
ATOM 696 O O . GLY A 1 94 ? -12.205 7.008 15.295 1.00 92.88 94 GLY A O 1
ATOM 697 N N . THR A 1 95 ? -11.964 9.006 14.310 1.00 95.19 95 THR A N 1
ATOM 698 C CA . THR A 1 95 ? -11.948 8.453 12.950 1.00 95.19 95 THR A CA 1
ATOM 699 C C . THR A 1 95 ? -10.602 7.802 12.629 1.00 95.19 95 THR A C 1
ATOM 701 O O . THR A 1 95 ? -9.540 8.233 13.076 1.00 95.19 95 THR A O 1
ATOM 704 N N . VAL A 1 96 ? -10.621 6.740 11.826 1.00 95.25 96 VAL A N 1
ATOM 705 C CA . VAL A 1 96 ? -9.410 6.009 11.425 1.00 95.25 96 VAL A CA 1
ATOM 706 C C . VAL A 1 96 ? -8.552 6.877 10.492 1.00 95.25 96 VAL A C 1
ATOM 708 O O . VAL A 1 96 ? -9.072 7.468 9.548 1.00 95.25 96 VAL A O 1
ATOM 711 N N . ARG A 1 97 ? -7.228 6.919 10.684 1.00 93.38 97 ARG A N 1
ATOM 712 C CA . ARG A 1 97 ? -6.248 7.506 9.739 1.00 93.38 97 ARG A CA 1
ATOM 713 C C . ARG A 1 97 ? -5.649 6.464 8.808 1.00 93.38 97 ARG A C 1
ATOM 715 O O . ARG A 1 97 ? -5.493 6.749 7.627 1.00 93.38 97 ARG A O 1
ATOM 722 N N . ASP A 1 98 ? -5.438 5.265 9.330 1.00 94.38 98 ASP A N 1
ATOM 723 C CA . ASP A 1 98 ? -4.802 4.145 8.641 1.00 94.38 98 ASP A CA 1
ATOM 724 C C . ASP A 1 98 ? -5.551 3.646 7.400 1.00 94.38 98 ASP A C 1
ATOM 726 O O . ASP A 1 98 ? -6.739 3.937 7.193 1.00 94.38 98 ASP A O 1
ATOM 730 N N . TRP A 1 99 ? -4.834 2.863 6.592 1.00 95.88 99 TRP A N 1
ATOM 731 C CA . TRP A 1 99 ? -5.303 2.277 5.341 1.00 95.88 99 TRP A CA 1
ATOM 732 C C . TRP A 1 99 ? -4.828 0.832 5.175 1.00 95.88 99 TRP A C 1
ATOM 734 O O . TRP A 1 99 ? -3.791 0.422 5.696 1.00 95.88 99 TRP A O 1
ATOM 744 N N . ILE A 1 100 ? -5.581 0.060 4.396 1.00 96.50 100 ILE A N 1
ATOM 745 C CA . ILE A 1 100 ? -5.165 -1.251 3.898 1.00 96.50 100 ILE A CA 1
ATOM 746 C C . ILE A 1 100 ? -4.997 -1.136 2.389 1.00 96.50 100 ILE A C 1
ATOM 748 O O . ILE A 1 100 ? -5.918 -0.717 1.688 1.00 96.50 100 ILE A O 1
ATOM 752 N N . HIS A 1 101 ? -3.837 -1.537 1.883 1.00 96.75 101 HIS A N 1
ATOM 753 C CA . HIS A 1 101 ? -3.580 -1.584 0.449 1.00 96.75 101 HIS A CA 1
ATOM 754 C C . HIS A 1 101 ? -3.601 -3.021 -0.047 1.00 96.75 101 HIS A C 1
ATOM 756 O O . HIS A 1 101 ? -2.975 -3.892 0.559 1.00 96.75 101 HIS A O 1
ATOM 762 N N . VAL A 1 102 ? -4.256 -3.250 -1.182 1.00 97.38 102 VAL A N 1
ATOM 763 C CA . VAL A 1 102 ? -4.244 -4.538 -1.880 1.00 97.38 102 VAL A CA 1
ATOM 764 C C . VAL A 1 102 ? -3.577 -4.354 -3.234 1.00 97.38 102 VAL A C 1
ATOM 766 O O . VAL A 1 102 ? -3.987 -3.499 -4.018 1.00 97.38 102 VAL A O 1
ATOM 769 N N . TRP A 1 103 ? -2.569 -5.174 -3.520 1.00 96.69 103 TRP A N 1
ATOM 770 C CA . TRP A 1 103 ? -1.763 -5.084 -4.737 1.00 96.69 103 TRP A CA 1
ATOM 771 C C . TRP A 1 103 ? -1.708 -6.408 -5.492 1.00 96.69 103 TRP A C 1
ATOM 773 O O . TRP A 1 103 ? -1.745 -7.484 -4.887 1.00 96.69 103 TRP A O 1
ATOM 783 N N . ASN A 1 104 ? -1.538 -6.329 -6.809 1.00 95.12 104 ASN A N 1
ATOM 784 C CA . ASN A 1 104 ? -1.197 -7.455 -7.676 1.00 95.12 104 ASN A CA 1
ATOM 785 C C . ASN A 1 104 ? -0.083 -7.084 -8.657 1.00 95.12 104 ASN A C 1
ATOM 787 O O . ASN A 1 104 ? 0.288 -5.920 -8.777 1.00 95.12 104 ASN A O 1
ATOM 791 N N . ARG A 1 105 ? 0.435 -8.092 -9.357 1.00 90.62 105 ARG A N 1
ATOM 792 C CA . ARG A 1 105 ? 1.285 -7.895 -10.530 1.00 90.62 105 ARG A CA 1
ATOM 793 C C . ARG A 1 105 ? 0.465 -7.398 -11.722 1.00 90.62 105 ARG A C 1
ATOM 795 O O . ARG A 1 105 ? -0.698 -7.854 -11.843 1.00 90.62 105 ARG A O 1
#